Protein AF-A0A1K0JPW5-F1 (afdb_monomer_lite)

pLDDT: mean 89.85, std 9.69, range [41.88, 96.75]

Foldseek 3Di:
DDAAALVRLLVLLVVLLVPVLVVLVVFFDDPLNVLLVVLSVQLVVLSVDPRALVSLVSNLVSLVSNVVSSVPGPCNVVDDPVVVVVNVVSSCVSSVNSNSNNCVVVD

Sequence (107 aa):
MMTYTPEEARQVAADLLTFFPMMAQCVVTGAALDEFNAAAKAAQAECDLPATAESCGRIEQCLGLMANLFLDAPLLRRKPKEQVMVVLDCIERAGGACHAASLRSLH

Organism: Cupriavidus necator (NCBI:txid106590)

Structure (mmCIF, N/CA/C/O backbone):
data_AF-A0A1K0JPW5-F1
#
_entry.id   AF-A0A1K0JPW5-F1
#
loop_
_atom_site.group_PDB
_atom_site.id
_atom_site.type_symbol
_atom_site.label_atom_id
_atom_site.label_alt_id
_atom_site.label_comp_id
_atom_site.label_asym_id
_atom_site.label_entity_id
_atom_site.label_seq_id
_atom_site.pdbx_PDB_ins_code
_atom_site.Cartn_x
_atom_site.Cartn_y
_atom_site.Cartn_z
_atom_site.occupancy
_atom_site.B_iso_or_equiv
_atom_site.auth_seq_id
_atom_site.auth_comp_id
_atom_site.auth_asym_id
_atom_site.auth_atom_id
_atom_site.pdbx_PDB_model_num
ATOM 1 N N . MET A 1 1 ? 12.521 18.085 -8.406 1.00 51.62 1 MET A N 1
ATOM 2 C CA . MET A 1 1 ? 11.801 16.827 -8.115 1.00 51.62 1 MET A CA 1
ATOM 3 C C . MET A 1 1 ? 12.825 15.709 -8.059 1.00 51.62 1 MET A C 1
ATOM 5 O O . MET A 1 1 ? 13.636 15.633 -8.976 1.00 51.62 1 MET A O 1
ATOM 9 N N . MET A 1 2 ? 12.845 14.901 -6.993 1.00 58.00 2 MET A N 1
ATOM 10 C CA . MET A 1 2 ? 13.610 13.648 -7.019 1.00 58.00 2 MET A CA 1
ATOM 11 C C . MET A 1 2 ? 13.005 12.756 -8.105 1.00 58.00 2 MET A C 1
ATOM 13 O O . MET A 1 2 ? 11.784 12.646 -8.196 1.00 58.00 2 MET A O 1
ATOM 17 N N . THR A 1 3 ? 13.844 12.197 -8.972 1.00 78.75 3 THR A N 1
ATOM 18 C CA . THR A 1 3 ? 13.396 11.305 -10.043 1.00 78.75 3 THR A CA 1
ATOM 19 C C . THR A 1 3 ? 13.641 9.877 -9.590 1.00 78.75 3 THR A C 1
ATOM 21 O O . THR A 1 3 ? 14.790 9.482 -9.455 1.00 78.75 3 THR A O 1
ATOM 24 N N . TYR A 1 4 ? 12.571 9.128 -9.336 1.00 87.00 4 TYR A N 1
ATOM 25 C CA . TYR A 1 4 ? 12.656 7.710 -8.989 1.00 87.00 4 TYR A CA 1
ATOM 26 C C . TYR A 1 4 ? 12.685 6.862 -10.262 1.00 87.00 4 TYR A C 1
ATOM 28 O O . TYR A 1 4 ? 11.961 7.149 -11.226 1.00 87.00 4 TYR A O 1
ATOM 36 N N . THR A 1 5 ? 13.534 5.839 -10.309 1.00 92.00 5 THR A N 1
ATOM 37 C CA . THR A 1 5 ? 13.347 4.733 -11.260 1.00 92.00 5 THR A CA 1
ATOM 38 C C . THR A 1 5 ? 12.223 3.811 -10.772 1.00 92.00 5 THR A C 1
ATOM 40 O O . THR A 1 5 ? 11.890 3.830 -9.581 1.00 92.00 5 THR A O 1
ATOM 43 N N . PRO A 1 6 ? 11.622 2.988 -11.652 1.00 92.62 6 PRO A N 1
ATOM 44 C CA . PRO A 1 6 ? 10.674 1.964 -11.221 1.00 92.62 6 PRO A CA 1
ATOM 45 C C . PRO A 1 6 ? 11.239 1.045 -10.130 1.00 92.62 6 PRO A C 1
ATOM 47 O O . PRO A 1 6 ? 10.538 0.709 -9.179 1.00 92.62 6 PRO A O 1
ATOM 50 N N . GLU A 1 7 ? 12.515 0.668 -10.219 1.00 94.19 7 GLU A N 1
ATOM 51 C CA . GLU A 1 7 ? 13.179 -0.183 -9.230 1.00 94.19 7 GLU A CA 1
ATOM 52 C C . GLU A 1 7 ? 13.288 0.495 -7.864 1.00 94.19 7 GLU A C 1
ATOM 54 O O . GLU A 1 7 ? 12.978 -0.128 -6.848 1.00 94.19 7 GLU A O 1
ATOM 59 N N . GLU A 1 8 ? 13.693 1.768 -7.831 1.00 94.62 8 GLU A N 1
ATOM 60 C CA . GLU A 1 8 ? 13.791 2.544 -6.593 1.00 94.62 8 GLU A CA 1
ATOM 61 C C . GLU A 1 8 ? 12.412 2.740 -5.959 1.00 94.62 8 GLU A C 1
ATOM 63 O O . GLU A 1 8 ? 12.250 2.546 -4.756 1.00 94.62 8 GLU A O 1
ATOM 68 N N . ALA A 1 9 ? 11.402 3.078 -6.765 1.00 93.81 9 ALA A N 1
ATOM 69 C CA . ALA A 1 9 ? 10.034 3.247 -6.292 1.00 93.81 9 ALA A CA 1
ATOM 70 C C . ALA A 1 9 ? 9.459 1.946 -5.715 1.00 93.81 9 ALA A C 1
ATOM 72 O O . ALA A 1 9 ? 8.913 1.950 -4.610 1.00 93.81 9 ALA A O 1
ATOM 73 N N . ARG A 1 10 ? 9.645 0.821 -6.420 1.00 94.69 10 ARG A N 1
ATOM 74 C CA . ARG A 1 10 ? 9.234 -0.508 -5.951 1.00 94.69 10 ARG A CA 1
ATOM 75 C C . ARG A 1 10 ? 9.935 -0.883 -4.647 1.00 94.69 10 ARG A C 1
ATOM 77 O O . ARG A 1 10 ? 9.284 -1.423 -3.762 1.00 94.69 10 ARG A O 1
ATOM 84 N N . GLN A 1 11 ? 11.227 -0.578 -4.497 1.00 94.69 11 GLN A N 1
ATOM 85 C CA . GLN A 1 11 ? 11.948 -0.858 -3.253 1.00 94.69 11 GLN A CA 1
ATOM 86 C C . GLN A 1 11 ? 11.372 -0.062 -2.076 1.00 94.69 11 GLN A C 1
ATOM 88 O O . GLN A 1 11 ? 11.083 -0.643 -1.035 1.00 94.69 11 GLN A O 1
ATOM 93 N N . VAL A 1 12 ? 11.134 1.242 -2.254 1.00 94.06 12 VAL A N 1
ATOM 94 C CA . VAL A 1 12 ? 10.527 2.084 -1.208 1.00 94.06 12 VAL A CA 1
ATOM 95 C C . VAL A 1 12 ? 9.132 1.569 -0.828 1.00 94.06 12 VAL A C 1
ATOM 97 O O . VAL A 1 12 ? 8.784 1.543 0.354 1.00 94.06 12 VAL A O 1
ATOM 100 N N . ALA A 1 13 ? 8.337 1.130 -1.807 1.00 94.25 13 ALA A N 1
ATOM 101 C CA . ALA A 1 13 ? 7.027 0.540 -1.552 1.00 94.25 13 ALA A CA 1
ATOM 102 C C . ALA A 1 13 ? 7.114 -0.816 -0.834 1.00 94.25 13 ALA A C 1
ATOM 104 O O . ALA A 1 13 ? 6.370 -1.043 0.116 1.00 94.25 13 ALA A O 1
ATOM 105 N N . ALA A 1 14 ? 8.029 -1.700 -1.234 1.00 93.75 14 ALA A N 1
ATOM 106 C CA . ALA A 1 14 ? 8.240 -2.993 -0.583 1.00 93.75 14 ALA A CA 1
ATOM 107 C C . ALA A 1 14 ? 8.679 -2.833 0.885 1.00 93.75 14 ALA A C 1
ATOM 109 O O . ALA A 1 14 ? 8.171 -3.530 1.769 1.00 93.75 14 ALA A O 1
ATOM 110 N N . ASP A 1 15 ? 9.556 -1.864 1.162 1.00 92.31 15 ASP A N 1
ATOM 111 C CA . ASP A 1 15 ? 9.968 -1.532 2.526 1.00 92.31 15 ASP A CA 1
ATOM 112 C C . ASP A 1 15 ? 8.756 -1.090 3.362 1.00 92.31 15 ASP A C 1
ATOM 114 O O . ASP A 1 15 ? 8.553 -1.581 4.473 1.00 92.31 15 ASP A O 1
ATOM 118 N N . LEU A 1 16 ? 7.892 -0.226 2.814 1.00 92.62 16 LEU A N 1
ATOM 119 C CA . LEU A 1 16 ? 6.656 0.190 3.482 1.00 92.62 16 LEU A CA 1
ATOM 120 C C . LEU A 1 16 ? 5.714 -0.995 3.744 1.00 92.62 16 LEU A C 1
ATOM 122 O O . LEU A 1 16 ? 5.209 -1.139 4.859 1.00 92.62 16 LEU A O 1
ATOM 126 N N . LEU A 1 17 ? 5.481 -1.846 2.741 1.00 92.06 17 LEU A N 1
ATOM 127 C CA . LEU A 1 17 ? 4.560 -2.988 2.817 1.00 92.06 17 LEU A CA 1
ATOM 128 C C . LEU A 1 17 ? 4.997 -4.049 3.834 1.00 92.06 17 LEU A C 1
ATOM 130 O O . LEU A 1 17 ? 4.158 -4.802 4.324 1.00 92.06 17 LEU A O 1
ATOM 134 N N . THR A 1 18 ? 6.272 -4.063 4.220 1.00 88.12 18 THR A N 1
ATOM 135 C CA . THR A 1 18 ? 6.774 -4.947 5.279 1.00 88.12 18 THR A CA 1
ATOM 136 C C . THR A 1 18 ? 6.259 -4.538 6.667 1.00 88.12 18 THR A C 1
ATOM 138 O O . THR A 1 18 ? 5.996 -5.398 7.507 1.00 88.12 18 THR A O 1
ATOM 141 N N . PHE A 1 19 ? 6.075 -3.237 6.925 1.00 81.69 19 PHE A N 1
ATOM 142 C CA . PHE A 1 19 ? 5.760 -2.718 8.267 1.00 81.69 19 PHE A CA 1
ATOM 143 C C . PHE A 1 19 ? 4.354 -2.126 8.390 1.00 81.69 19 PHE A C 1
ATOM 145 O O . PHE A 1 19 ? 3.696 -2.267 9.425 1.00 81.69 19 PHE A O 1
ATOM 152 N N . PHE A 1 20 ? 3.874 -1.460 7.342 1.00 82.88 20 PHE A N 1
ATOM 153 C CA . PHE A 1 20 ? 2.633 -0.697 7.382 1.00 82.88 20 PHE A CA 1
ATOM 154 C C . PHE A 1 20 ? 1.387 -1.555 7.655 1.00 82.88 20 PHE A C 1
ATOM 156 O O . PHE A 1 20 ? 0.588 -1.151 8.505 1.00 82.88 20 PHE A O 1
ATOM 163 N N . PRO A 1 21 ? 1.217 -2.758 7.065 1.00 82.56 21 PRO A N 1
ATOM 164 C CA . PRO A 1 21 ? 0.053 -3.589 7.358 1.00 82.56 21 PRO A CA 1
ATOM 165 C C . PRO A 1 21 ? -0.081 -3.978 8.833 1.00 82.56 21 PRO A C 1
ATOM 167 O O . PRO A 1 21 ? -1.179 -3.919 9.385 1.00 82.56 21 PRO A O 1
ATOM 170 N N . MET A 1 22 ? 1.032 -4.288 9.505 1.00 83.19 22 MET A N 1
ATOM 171 C CA . MET A 1 22 ? 1.026 -4.602 10.939 1.00 83.19 22 MET A CA 1
ATOM 172 C C . MET A 1 22 ? 0.573 -3.404 11.782 1.00 83.19 22 MET A C 1
ATOM 174 O O . MET A 1 22 ? -0.184 -3.551 12.743 1.00 83.19 22 MET A O 1
ATOM 178 N N . MET A 1 23 ? 1.010 -2.197 11.414 1.00 80.44 23 MET A N 1
AT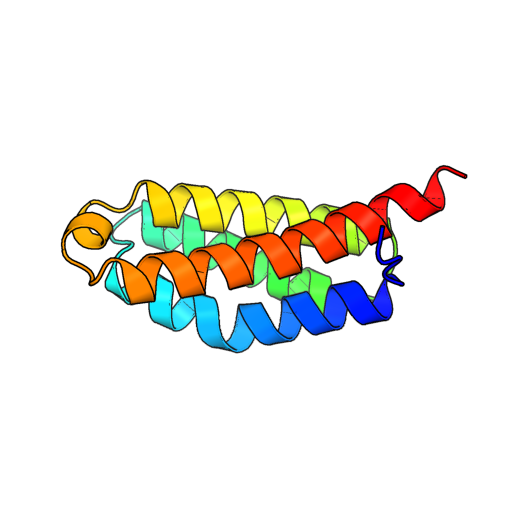OM 179 C CA . MET A 1 23 ? 0.600 -0.973 12.101 1.00 80.44 23 MET A CA 1
ATOM 180 C C . MET A 1 23 ? -0.868 -0.628 11.843 1.00 80.44 23 MET A C 1
ATOM 182 O O . MET A 1 23 ? -1.588 -0.257 12.773 1.00 80.44 23 MET A O 1
ATOM 186 N N . ALA A 1 24 ? -1.332 -0.771 10.603 1.00 82.62 24 ALA A N 1
ATOM 187 C CA . ALA A 1 24 ? -2.704 -0.466 10.220 1.00 82.62 24 ALA A CA 1
ATOM 188 C C . ALA A 1 24 ? -3.719 -1.407 10.884 1.00 82.62 24 ALA A C 1
ATOM 190 O O . ALA A 1 24 ? -4.773 -0.951 11.322 1.00 82.62 24 ALA A O 1
ATOM 191 N N . GLN A 1 25 ? -3.373 -2.682 11.082 1.00 84.06 25 GLN A N 1
ATOM 192 C CA . GLN A 1 25 ? -4.194 -3.653 11.823 1.00 84.06 25 GLN A CA 1
ATOM 193 C C . GLN A 1 25 ? -4.481 -3.240 13.277 1.00 84.06 25 GLN A C 1
ATOM 195 O O . GLN A 1 25 ? -5.443 -3.710 13.881 1.00 84.06 25 GLN A O 1
ATOM 200 N N . CYS A 1 26 ? -3.694 -2.322 13.848 1.00 86.19 26 CYS A N 1
ATOM 201 C CA . CYS A 1 26 ? -3.953 -1.778 15.180 1.00 86.19 26 CYS A CA 1
ATOM 202 C C . CYS A 1 26 ? -5.083 -0.734 15.214 1.00 86.19 26 CYS A C 1
ATOM 204 O O 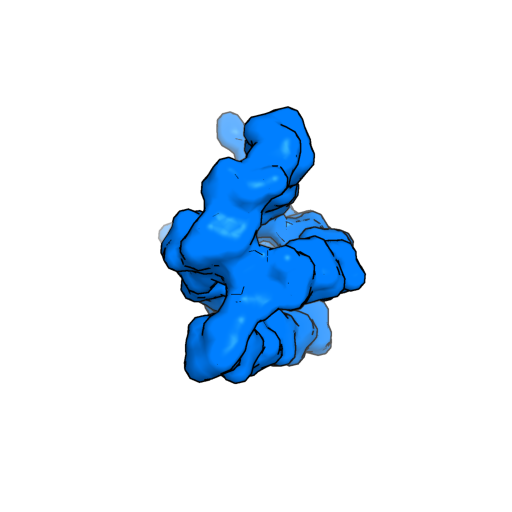. CYS A 1 26 ? -5.466 -0.306 16.310 1.00 86.19 26 CYS A O 1
ATOM 206 N N . VAL A 1 27 ? -5.543 -0.247 14.056 1.00 89.50 27 VAL A N 1
ATOM 207 C CA . VAL A 1 27 ? -6.563 0.810 13.959 1.00 89.50 27 VAL A CA 1
ATOM 208 C C . VAL A 1 27 ? -7.716 0.468 13.013 1.00 89.50 27 VAL A C 1
ATOM 210 O O . VAL A 1 27 ? -8.852 0.833 13.315 1.00 89.50 27 VAL A O 1
ATOM 213 N N . VAL A 1 28 ? -7.455 -0.250 11.919 1.00 91.12 28 VAL A N 1
ATOM 214 C CA . VAL A 1 28 ? -8.458 -0.696 10.942 1.00 91.12 28 VAL A CA 1
ATOM 215 C C . VAL A 1 28 ? -9.103 -1.996 11.433 1.00 91.12 28 VAL A C 1
ATOM 217 O O . VAL A 1 28 ? -8.408 -2.917 11.854 1.00 91.12 28 VAL A O 1
ATOM 220 N N . THR A 1 29 ? -10.436 -2.084 11.404 1.00 91.19 29 THR A N 1
ATOM 221 C CA . THR A 1 29 ? -11.189 -3.239 11.935 1.00 91.19 29 THR A CA 1
ATOM 222 C C . THR A 1 29 ? -12.390 -3.587 11.054 1.00 91.19 29 THR A C 1
ATOM 224 O O . THR A 1 29 ? -12.832 -2.764 10.252 1.00 91.19 29 THR A O 1
ATOM 227 N N . GLY A 1 30 ? -12.942 -4.794 11.221 1.00 91.75 30 GLY A N 1
ATOM 228 C CA . GLY A 1 30 ? -14.139 -5.239 10.499 1.00 91.75 30 GLY A CA 1
ATOM 229 C C . GLY A 1 30 ? -13.925 -5.321 8.984 1.00 91.75 30 GLY A C 1
ATOM 230 O O . GLY A 1 30 ? -12.829 -5.637 8.538 1.00 91.75 30 GLY A O 1
ATOM 231 N N . ALA A 1 31 ? -14.952 -4.991 8.197 1.00 91.44 31 ALA A N 1
ATOM 232 C CA . ALA A 1 31 ? -14.894 -5.062 6.731 1.00 91.44 31 ALA A CA 1
ATOM 233 C C . ALA A 1 31 ? -13.771 -4.199 6.120 1.00 91.44 31 ALA A C 1
ATOM 235 O O . ALA A 1 31 ? -13.112 -4.618 5.173 1.00 91.44 31 ALA A O 1
ATOM 236 N N . ALA A 1 32 ? -13.482 -3.036 6.715 1.00 91.75 32 ALA A N 1
ATOM 237 C CA . ALA A 1 32 ? -12.379 -2.181 6.279 1.00 91.75 32 ALA A CA 1
ATOM 238 C C . ALA A 1 32 ? -11.012 -2.871 6.430 1.00 91.75 32 ALA A C 1
ATOM 240 O O . ALA A 1 32 ? -10.093 -2.597 5.663 1.00 91.75 32 ALA A O 1
ATOM 241 N N . LEU A 1 33 ? -10.867 -3.776 7.407 1.00 92.88 33 LEU A N 1
ATOM 242 C CA . LEU A 1 33 ? -9.637 -4.545 7.582 1.00 92.88 33 LEU A CA 1
ATOM 243 C C . LEU A 1 33 ? -9.482 -5.604 6.484 1.00 92.88 33 LEU A C 1
ATOM 245 O O . LEU A 1 33 ? -8.370 -5.822 6.006 1.00 92.88 33 LEU A O 1
ATOM 249 N N . ASP A 1 34 ? -10.576 -6.231 6.058 1.00 94.88 34 ASP A N 1
ATOM 250 C CA . ASP A 1 34 ? -10.552 -7.194 4.955 1.00 94.88 34 ASP A CA 1
ATOM 251 C C . ASP A 1 34 ? -10.162 -6.509 3.637 1.00 94.88 34 ASP A C 1
ATOM 253 O O . ASP A 1 34 ? -9.277 -6.992 2.927 1.00 94.88 34 ASP A O 1
ATOM 257 N N . GLU A 1 35 ? -10.744 -5.339 3.355 1.00 95.69 35 GLU A N 1
ATOM 258 C CA . GLU A 1 35 ? -10.388 -4.510 2.196 1.00 95.69 35 GLU A CA 1
ATOM 259 C C . GLU A 1 35 ? -8.931 -4.037 2.256 1.00 95.69 35 GLU A C 1
ATOM 261 O O . GLU A 1 35 ? -8.198 -4.139 1.269 1.00 95.69 35 GLU A O 1
ATOM 266 N N . PHE A 1 36 ? -8.476 -3.593 3.430 1.00 95.38 36 PHE A N 1
ATOM 267 C CA . PHE A 1 36 ? -7.092 -3.179 3.637 1.00 95.38 36 PHE A CA 1
ATOM 268 C C . PHE A 1 36 ? -6.120 -4.333 3.363 1.00 95.38 36 PHE A C 1
ATOM 270 O O . PHE A 1 36 ? -5.135 -4.165 2.645 1.00 95.38 36 PHE A O 1
ATOM 277 N N . ASN A 1 37 ? -6.393 -5.523 3.907 1.00 93.88 37 ASN A N 1
ATOM 278 C CA . ASN A 1 37 ? -5.549 -6.700 3.708 1.00 93.88 37 ASN A CA 1
ATOM 279 C C . ASN A 1 37 ? -5.551 -7.159 2.242 1.00 93.88 37 ASN A C 1
ATOM 281 O O . ASN A 1 37 ? -4.516 -7.602 1.738 1.00 93.88 37 ASN A O 1
ATOM 285 N N . ALA A 1 38 ? -6.683 -7.041 1.543 1.00 95.56 38 ALA A N 1
ATOM 286 C CA . ALA A 1 38 ? -6.768 -7.335 0.117 1.00 95.56 38 ALA A CA 1
ATOM 287 C C . ALA A 1 38 ? -5.903 -6.368 -0.709 1.00 95.56 38 ALA A C 1
ATOM 289 O O . ALA A 1 38 ? -5.131 -6.821 -1.556 1.00 95.56 38 ALA A O 1
ATOM 290 N N . ALA A 1 39 ? -5.964 -5.064 -0.415 1.00 95.88 39 ALA A N 1
ATOM 291 C CA . ALA A 1 39 ? -5.121 -4.055 -1.053 1.00 95.88 39 ALA A CA 1
ATOM 292 C C . ALA A 1 39 ? -3.628 -4.275 -0.750 1.00 95.88 39 ALA A C 1
ATOM 294 O O . ALA A 1 39 ? -2.807 -4.237 -1.664 1.00 95.88 39 ALA A O 1
ATOM 295 N N . ALA A 1 40 ? -3.274 -4.602 0.498 1.00 95.19 40 ALA A N 1
ATOM 296 C CA . ALA A 1 40 ? -1.898 -4.923 0.883 1.00 95.19 40 ALA A CA 1
ATOM 297 C C . ALA A 1 40 ? -1.359 -6.147 0.125 1.00 95.19 40 ALA A C 1
ATOM 299 O O . ALA A 1 40 ? -0.232 -6.136 -0.367 1.00 95.19 40 ALA A O 1
ATOM 300 N N . LYS A 1 41 ? -2.179 -7.195 -0.021 1.00 95.06 41 LYS A N 1
ATOM 301 C CA . LYS A 1 41 ? -1.816 -8.397 -0.781 1.00 95.06 41 LYS A CA 1
ATOM 302 C C . LYS A 1 41 ? -1.645 -8.101 -2.272 1.00 95.06 41 LYS A C 1
ATOM 304 O O . LYS A 1 41 ? -0.725 -8.635 -2.885 1.00 95.06 41 LYS A O 1
ATOM 309 N N . ALA A 1 42 ? -2.512 -7.269 -2.849 1.00 95.94 42 ALA A N 1
ATOM 310 C CA . ALA A 1 42 ? -2.398 -6.845 -4.242 1.00 95.94 42 ALA A CA 1
ATOM 311 C C . ALA A 1 42 ? -1.120 -6.024 -4.473 1.00 95.94 42 ALA A C 1
ATOM 313 O O . ALA A 1 42 ? -0.360 -6.332 -5.386 1.00 95.94 42 ALA A O 1
ATOM 314 N N . ALA A 1 43 ? -0.831 -5.058 -3.596 1.00 95.56 43 ALA A N 1
ATOM 315 C CA . ALA A 1 43 ? 0.398 -4.270 -3.653 1.00 95.56 43 ALA A CA 1
ATOM 316 C C . ALA A 1 43 ? 1.651 -5.155 -3.556 1.00 95.56 43 ALA A C 1
ATOM 318 O O . ALA A 1 43 ? 2.595 -4.973 -4.319 1.00 95.56 43 ALA A O 1
ATOM 319 N N . GLN A 1 44 ? 1.645 -6.148 -2.660 1.00 94.75 44 GLN A N 1
ATOM 320 C CA . GLN A 1 44 ? 2.755 -7.093 -2.533 1.00 94.75 44 GLN A CA 1
ATOM 321 C C . GLN A 1 44 ? 2.944 -7.930 -3.803 1.00 94.75 44 GLN A C 1
ATOM 323 O O . GLN A 1 44 ? 4.071 -8.092 -4.257 1.00 94.75 44 GLN A O 1
ATOM 328 N N . ALA A 1 45 ? 1.854 -8.417 -4.402 1.00 95.50 45 ALA A N 1
ATOM 329 C CA . ALA A 1 45 ? 1.927 -9.171 -5.648 1.00 95.50 45 ALA A CA 1
ATOM 330 C C . ALA A 1 45 ? 2.502 -8.326 -6.798 1.00 95.50 45 ALA A C 1
ATOM 332 O O . ALA A 1 45 ? 3.306 -8.827 -7.577 1.00 95.50 45 ALA A O 1
ATOM 333 N N . GLU A 1 46 ? 2.146 -7.042 -6.882 1.00 95.62 46 GLU A N 1
ATOM 334 C CA . GLU A 1 46 ? 2.723 -6.113 -7.864 1.00 95.62 46 GLU A CA 1
ATOM 335 C C . GLU A 1 46 ? 4.213 -5.832 -7.591 1.00 95.62 46 GLU A C 1
ATOM 337 O O . GLU A 1 46 ? 5.001 -5.711 -8.528 1.00 95.62 46 GLU A O 1
ATOM 342 N N . CYS A 1 47 ? 4.642 -5.804 -6.323 1.00 92.69 47 CYS A N 1
ATOM 343 C CA . CYS A 1 47 ? 6.060 -5.716 -5.958 1.00 92.69 47 CYS A CA 1
ATOM 344 C C . CYS A 1 47 ? 6.879 -6.956 -6.358 1.00 92.69 47 CYS A C 1
ATOM 346 O O . CYS A 1 47 ? 8.100 -6.839 -6.503 1.00 92.69 47 CYS A O 1
ATOM 348 N N . ASP A 1 48 ? 6.245 -8.115 -6.540 1.00 92.50 48 ASP A N 1
ATOM 349 C CA . ASP A 1 48 ? 6.905 -9.347 -6.989 1.00 92.50 48 ASP A CA 1
ATOM 350 C C . ASP A 1 48 ? 7.051 -9.414 -8.525 1.00 92.50 48 ASP A C 1
ATOM 352 O O . ASP A 1 48 ? 7.791 -10.250 -9.052 1.00 92.50 48 ASP A O 1
ATOM 356 N N . LEU A 1 49 ? 6.375 -8.522 -9.258 1.00 91.62 49 LEU A N 1
ATOM 357 C CA . LEU A 1 49 ? 6.511 -8.375 -10.707 1.00 91.62 49 LEU A CA 1
ATOM 358 C C . LEU A 1 49 ? 7.740 -7.522 -11.075 1.00 91.62 49 LEU A C 1
ATOM 360 O O . LEU A 1 49 ? 8.269 -6.776 -10.244 1.00 91.62 49 LEU A O 1
ATOM 364 N N . PRO A 1 50 ? 8.204 -7.581 -12.341 1.00 93.44 50 PRO A N 1
ATOM 365 C CA . PRO A 1 50 ? 9.206 -6.649 -12.837 1.00 93.44 50 PRO A CA 1
ATOM 366 C C . PRO A 1 50 ? 8.810 -5.192 -12.567 1.00 93.44 50 PRO A C 1
ATOM 368 O O . PRO A 1 50 ? 7.656 -4.790 -12.750 1.00 93.44 50 PRO A O 1
ATOM 371 N N . ALA A 1 51 ? 9.786 -4.392 -12.142 1.00 92.44 51 ALA A N 1
ATOM 372 C CA . ALA A 1 51 ? 9.578 -2.976 -11.897 1.00 92.44 51 ALA A CA 1
ATOM 373 C C . ALA A 1 51 ? 9.354 -2.256 -13.233 1.00 92.44 51 ALA A C 1
ATOM 375 O O . ALA A 1 51 ? 10.247 -2.157 -14.070 1.00 92.44 51 ALA A O 1
ATOM 376 N N . THR A 1 52 ? 8.137 -1.773 -13.446 1.00 94.12 52 THR A N 1
ATOM 377 C CA . THR A 1 52 ? 7.729 -1.046 -14.648 1.00 94.12 52 THR A CA 1
ATOM 378 C C . THR A 1 52 ? 6.900 0.159 -14.235 1.00 94.12 52 THR A C 1
ATOM 380 O O . THR A 1 52 ? 6.389 0.220 -13.118 1.00 94.12 52 THR A O 1
ATOM 383 N N . ALA A 1 53 ? 6.726 1.119 -15.142 1.00 92.44 53 ALA A N 1
ATOM 384 C CA . ALA A 1 53 ? 5.844 2.253 -14.889 1.00 92.44 53 ALA A CA 1
ATOM 385 C C . ALA A 1 53 ? 4.404 1.807 -14.561 1.00 92.44 53 ALA A C 1
ATOM 387 O O . ALA A 1 53 ? 3.770 2.375 -13.673 1.00 92.44 53 ALA A O 1
ATOM 388 N N . GLU A 1 54 ? 3.915 0.753 -15.225 1.00 94.19 54 GLU A N 1
ATOM 389 C CA . GLU A 1 54 ? 2.583 0.194 -14.981 1.00 94.19 54 GLU A CA 1
ATOM 390 C C . GLU A 1 54 ? 2.471 -0.438 -13.589 1.00 94.19 54 GLU A C 1
ATOM 392 O O . GLU A 1 54 ? 1.553 -0.092 -12.843 1.00 94.19 54 GLU A O 1
ATOM 397 N N . SER A 1 55 ? 3.410 -1.312 -13.204 1.00 94.94 55 SER A N 1
ATOM 398 C CA . SER A 1 55 ? 3.392 -1.926 -11.867 1.00 94.94 55 SER A CA 1
ATOM 399 C C . SER A 1 55 ? 3.556 -0.877 -10.763 1.00 94.94 55 SER A C 1
ATOM 401 O O . SER A 1 55 ? 2.836 -0.928 -9.769 1.00 94.94 55 SER A O 1
ATOM 403 N N . CYS A 1 56 ? 4.383 0.158 -10.962 1.00 95.25 56 CYS A N 1
ATOM 404 C CA . CYS A 1 56 ? 4.449 1.302 -10.045 1.00 95.25 56 CYS A CA 1
ATOM 405 C C . CYS A 1 56 ? 3.107 2.045 -9.929 1.00 95.25 56 CYS A C 1
ATOM 407 O O . CYS A 1 56 ? 2.704 2.391 -8.821 1.00 95.25 56 CYS A O 1
ATOM 409 N N . GLY A 1 57 ? 2.388 2.257 -11.034 1.00 95.06 57 GLY A N 1
ATOM 410 C CA . GLY A 1 57 ? 1.058 2.873 -11.000 1.00 95.06 57 GLY A CA 1
ATOM 411 C C . GLY A 1 57 ? 0.036 2.041 -10.217 1.00 95.06 57 GLY A C 1
ATOM 412 O O . GLY A 1 57 ? -0.751 2.582 -9.446 1.00 95.06 57 GLY A O 1
ATOM 413 N N . ARG A 1 58 ? 0.072 0.712 -10.348 1.00 96.75 58 ARG A N 1
ATOM 414 C CA . ARG A 1 58 ? -0.818 -0.187 -9.590 1.00 96.75 58 ARG A CA 1
ATOM 415 C C . ARG A 1 58 ? -0.477 -0.241 -8.102 1.00 96.75 58 ARG A C 1
ATOM 417 O O . ARG A 1 58 ? -1.385 -0.257 -7.270 1.00 96.75 58 ARG A O 1
ATOM 424 N N . ILE A 1 59 ? 0.814 -0.229 -7.761 1.00 96.25 59 ILE A N 1
ATOM 425 C CA . ILE A 1 59 ? 1.278 -0.122 -6.372 1.00 96.25 59 ILE A CA 1
ATOM 426 C C . ILE A 1 59 ? 0.760 1.179 -5.750 1.00 96.25 59 ILE A C 1
ATOM 428 O O . ILE A 1 59 ? 0.203 1.145 -4.656 1.00 96.25 59 ILE A O 1
ATOM 432 N N . GLU A 1 60 ? 0.883 2.309 -6.452 1.00 96.19 60 GLU A N 1
ATOM 433 C CA . GLU A 1 60 ? 0.398 3.612 -5.980 1.00 96.19 60 GLU A CA 1
ATOM 434 C C . GLU A 1 60 ? -1.105 3.600 -5.676 1.00 96.19 60 GLU A C 1
ATOM 436 O O . GLU A 1 60 ? -1.508 4.003 -4.583 1.00 96.19 60 GLU A O 1
ATOM 441 N N . GLN A 1 61 ? -1.919 3.035 -6.570 1.00 96.31 61 GLN A N 1
ATOM 442 C CA . GLN A 1 61 ? -3.360 2.896 -6.351 1.00 96.31 61 GLN A CA 1
ATOM 443 C C . GLN A 1 61 ? -3.675 2.067 -5.101 1.00 96.31 61 GLN A C 1
ATOM 445 O O .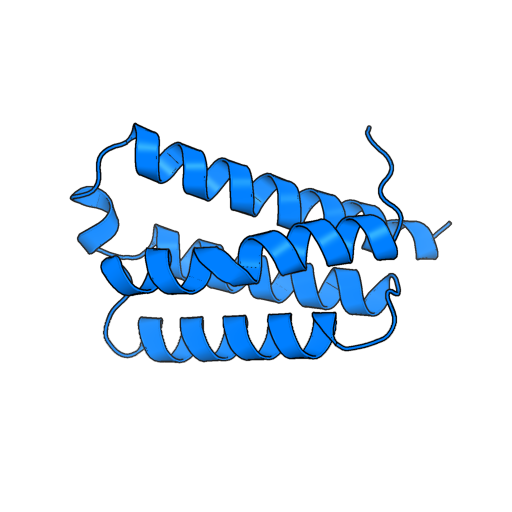 GLN A 1 61 ? -4.518 2.458 -4.290 1.00 96.31 61 GLN A O 1
ATOM 450 N N . CYS A 1 62 ? -2.983 0.940 -4.911 1.00 96.56 62 CYS A N 1
ATOM 451 C CA . CYS A 1 62 ? -3.177 0.099 -3.731 1.00 96.56 62 CYS A CA 1
ATOM 452 C C . CYS A 1 62 ? -2.774 0.833 -2.444 1.00 96.56 62 CYS A C 1
ATOM 454 O O . CYS A 1 62 ? -3.513 0.789 -1.459 1.00 96.56 62 CYS A O 1
ATOM 456 N N . LEU A 1 63 ? -1.648 1.554 -2.457 1.00 95.25 63 LEU A N 1
ATOM 457 C CA . LEU A 1 63 ? -1.214 2.378 -1.328 1.00 95.25 63 LEU A CA 1
ATOM 458 C C . LEU A 1 63 ? -2.229 3.484 -1.012 1.00 95.25 63 LEU A C 1
ATOM 460 O O . LEU A 1 63 ? -2.517 3.716 0.160 1.00 95.25 63 LEU A O 1
ATOM 464 N N . GLY A 1 64 ? -2.824 4.113 -2.029 1.00 95.06 64 GLY A N 1
ATOM 465 C CA . GLY A 1 64 ? -3.888 5.104 -1.858 1.00 95.06 64 GLY A CA 1
ATOM 466 C C . GLY A 1 64 ? -5.136 4.528 -1.183 1.00 95.06 64 GLY A C 1
ATOM 467 O O . GLY A 1 64 ? -5.668 5.126 -0.247 1.00 95.06 64 GLY A O 1
ATOM 468 N N . LEU A 1 65 ? -5.574 3.331 -1.589 1.00 95.25 65 LEU A N 1
ATOM 469 C CA . LEU A 1 65 ? -6.691 2.632 -0.941 1.00 95.25 65 LEU A CA 1
ATOM 470 C C . LEU A 1 65 ? -6.385 2.312 0.527 1.00 95.25 65 LEU A C 1
ATOM 472 O O . LEU A 1 65 ? -7.196 2.593 1.410 1.00 95.25 65 LEU A O 1
ATOM 476 N N . MET A 1 66 ? -5.194 1.776 0.801 1.00 95.12 66 MET A N 1
ATOM 477 C CA . MET A 1 66 ? -4.749 1.479 2.162 1.00 95.12 66 MET A CA 1
ATOM 478 C C . MET A 1 66 ? -4.680 2.745 3.030 1.00 95.12 66 MET A C 1
ATOM 480 O O . MET A 1 66 ? -5.082 2.711 4.194 1.00 95.12 66 MET A O 1
ATOM 484 N N . ALA A 1 67 ? -4.204 3.862 2.471 1.00 93.38 67 ALA A N 1
ATOM 485 C CA . ALA A 1 67 ? -4.127 5.151 3.155 1.00 93.38 67 ALA A CA 1
ATOM 486 C C . ALA A 1 67 ? -5.513 5.669 3.555 1.00 93.38 67 ALA A C 1
ATOM 488 O O . ALA A 1 67 ? -5.702 6.072 4.702 1.00 93.38 67 ALA A O 1
ATOM 489 N N . ASN A 1 68 ? -6.487 5.603 2.644 1.00 94.50 68 ASN A N 1
ATOM 490 C CA . ASN A 1 68 ? -7.863 6.026 2.912 1.00 94.50 68 ASN A CA 1
ATOM 491 C C . ASN A 1 68 ? -8.485 5.199 4.044 1.00 94.50 68 ASN A C 1
ATOM 493 O O . ASN A 1 68 ? -8.963 5.758 5.027 1.00 94.50 68 ASN A O 1
ATOM 497 N N . LEU A 1 69 ? -8.379 3.869 3.968 1.00 94.56 69 LEU A N 1
ATOM 498 C CA . LEU A 1 69 ? -8.902 2.970 5.004 1.00 94.56 69 LEU A CA 1
ATOM 499 C C . LEU A 1 69 ? -8.234 3.197 6.369 1.00 94.56 69 LEU A C 1
ATOM 501 O O . LEU A 1 69 ? -8.888 3.112 7.409 1.00 94.56 69 LEU A O 1
ATOM 505 N N . PHE A 1 70 ? -6.934 3.503 6.378 1.00 93.31 70 PHE A N 1
ATOM 506 C CA . PHE A 1 70 ? -6.207 3.856 7.595 1.00 93.31 70 PHE A CA 1
ATOM 507 C C . PHE A 1 70 ? -6.675 5.194 8.181 1.00 93.31 70 PHE A C 1
ATOM 509 O O . PHE A 1 70 ? -6.906 5.280 9.385 1.00 93.31 70 PHE A O 1
ATOM 516 N N . LEU A 1 71 ? -6.833 6.225 7.348 1.00 92.00 71 LEU A N 1
ATOM 517 C CA . LEU A 1 71 ? -7.270 7.563 7.758 1.00 92.00 71 LEU A CA 1
ATOM 518 C C . LEU A 1 71 ? -8.718 7.584 8.265 1.00 92.00 71 LEU A C 1
ATOM 520 O O . LEU A 1 71 ? -9.023 8.294 9.227 1.00 92.00 71 LEU A O 1
ATOM 524 N N . ASP A 1 72 ? -9.581 6.761 7.674 1.00 93.50 72 ASP A N 1
ATOM 525 C CA . ASP A 1 72 ? -10.982 6.610 8.070 1.00 93.50 72 ASP A CA 1
ATOM 526 C C . ASP A 1 72 ? -11.159 5.740 9.325 1.00 93.50 72 ASP A C 1
ATOM 528 O O . ASP A 1 72 ? -12.247 5.679 9.910 1.00 93.50 72 ASP A O 1
ATOM 532 N N . ALA A 1 73 ? -10.091 5.087 9.792 1.00 93.44 73 ALA A N 1
ATOM 533 C CA . ALA A 1 73 ? -10.145 4.185 10.927 1.00 93.44 73 ALA A CA 1
ATOM 534 C C . ALA A 1 73 ? -10.540 4.923 12.228 1.00 93.44 73 ALA A C 1
ATOM 536 O O . ALA A 1 73 ? -9.793 5.776 12.722 1.00 93.44 73 ALA A O 1
ATOM 537 N N . PRO A 1 74 ? -11.654 4.553 12.894 1.00 88.75 74 PRO A N 1
ATOM 538 C CA . PRO A 1 74 ? -12.121 5.249 14.099 1.00 88.75 74 PRO A CA 1
ATOM 539 C C . PRO A 1 74 ? -11.107 5.239 15.250 1.00 88.75 74 PRO A C 1
ATOM 541 O O . PRO A 1 74 ? -11.042 6.172 16.055 1.00 88.75 74 PRO A O 1
ATOM 544 N N . LEU A 1 75 ? -10.301 4.176 15.333 1.00 90.62 75 LEU A N 1
ATOM 545 C CA . LEU A 1 75 ? -9.282 4.000 16.365 1.00 90.62 75 LEU A CA 1
ATOM 546 C C . LEU A 1 75 ? -8.020 4.834 16.111 1.00 90.62 75 LEU A C 1
ATOM 548 O O . LEU A 1 75 ? -7.236 5.013 17.045 1.00 90.62 75 LEU A O 1
ATOM 552 N N . LEU A 1 76 ? -7.838 5.394 14.909 1.00 91.69 76 LEU A N 1
ATOM 553 C CA . LEU A 1 76 ? -6.700 6.259 14.593 1.00 91.69 76 LEU A CA 1
ATOM 554 C C . LEU A 1 76 ? -6.669 7.496 15.494 1.00 91.69 76 LEU A C 1
ATOM 556 O O . LEU A 1 76 ? -5.615 7.877 15.995 1.00 91.69 76 LEU A O 1
ATOM 560 N N . ARG A 1 77 ? -7.844 8.061 15.806 1.00 89.25 77 ARG A N 1
ATOM 561 C CA . ARG A 1 77 ? -7.995 9.229 16.695 1.00 89.25 77 ARG A CA 1
ATOM 562 C C . ARG A 1 77 ? -7.498 8.990 18.124 1.00 89.25 77 ARG A C 1
ATOM 564 O O . ARG A 1 77 ? -7.365 9.939 18.888 1.00 89.25 77 ARG A O 1
ATOM 571 N N . ARG A 1 78 ? -7.258 7.731 18.504 1.00 91.56 78 ARG A N 1
ATOM 572 C CA . ARG A 1 78 ? -6.727 7.341 19.817 1.00 91.56 78 ARG A CA 1
ATOM 573 C C . ARG A 1 78 ? -5.206 7.163 19.815 1.00 91.56 78 ARG A C 1
ATOM 575 O O . ARG A 1 78 ? -4.646 6.829 20.856 1.00 91.56 78 ARG A O 1
ATOM 582 N N . LYS A 1 79 ? -4.539 7.322 18.668 1.00 90.31 79 LYS A N 1
ATOM 583 C CA . LYS A 1 79 ? -3.086 7.176 18.540 1.00 90.31 79 LYS A CA 1
ATOM 584 C C . LYS A 1 79 ? -2.369 8.515 18.761 1.00 90.31 79 LYS A C 1
ATOM 586 O O . LYS A 1 79 ? -2.939 9.561 18.452 1.00 90.31 79 LYS A O 1
ATOM 591 N N . PRO A 1 80 ? -1.125 8.501 19.278 1.00 92.00 80 PRO A N 1
ATOM 592 C CA . PRO A 1 80 ? -0.291 9.697 19.350 1.00 92.00 80 PRO A CA 1
ATOM 593 C C . PRO A 1 80 ? -0.108 10.329 17.968 1.00 92.00 80 PRO 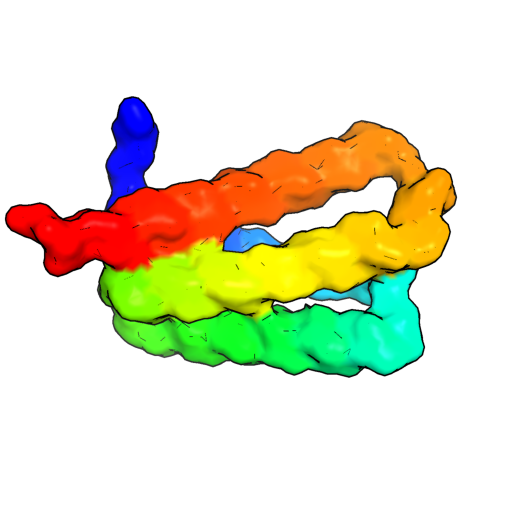A C 1
ATOM 595 O O . PRO A 1 80 ? 0.170 9.622 16.996 1.00 92.00 80 PRO A O 1
ATOM 598 N N . LYS A 1 81 ? -0.239 11.655 17.881 1.00 89.75 81 LYS A N 1
ATOM 599 C CA . LYS A 1 81 ? -0.203 12.387 16.607 1.00 89.75 81 LYS A CA 1
ATOM 600 C C . LYS A 1 81 ? 1.113 12.168 15.864 1.00 89.75 81 LYS A C 1
ATOM 602 O O . LYS A 1 81 ? 1.101 12.004 14.653 1.00 89.75 81 LYS A O 1
ATOM 607 N N . GLU A 1 82 ? 2.229 12.121 16.581 1.00 90.12 82 GLU A N 1
ATOM 608 C CA . GLU A 1 82 ? 3.564 11.920 16.018 1.00 90.12 82 GLU A CA 1
ATOM 609 C C . GLU A 1 82 ? 3.670 10.564 15.312 1.00 90.12 82 GLU A C 1
ATOM 611 O O . GLU A 1 82 ? 4.217 10.483 14.219 1.00 90.12 82 GLU A O 1
ATOM 616 N N . GLN A 1 83 ? 3.085 9.508 15.890 1.00 84.31 83 GLN A N 1
ATOM 617 C CA . GLN A 1 83 ? 3.063 8.182 15.264 1.00 84.31 83 GLN A CA 1
ATOM 618 C C . GLN A 1 83 ? 2.203 8.175 14.001 1.00 84.31 83 GLN A C 1
ATOM 620 O O . GLN A 1 83 ? 2.584 7.567 13.006 1.00 84.31 83 GLN A O 1
ATOM 625 N N . VAL A 1 84 ? 1.059 8.864 14.034 1.00 88.38 84 VAL A N 1
ATOM 626 C CA . VAL A 1 84 ? 0.191 9.002 12.858 1.00 88.38 84 VAL A CA 1
ATOM 627 C C . VAL A 1 84 ? 0.920 9.750 11.743 1.00 88.38 84 VAL A C 1
ATOM 629 O O . VAL A 1 84 ? 0.933 9.269 10.617 1.00 88.38 84 VAL A O 1
ATOM 632 N N . MET A 1 85 ? 1.579 10.869 12.055 1.00 89.75 85 MET A N 1
ATOM 633 C CA . MET A 1 85 ? 2.343 11.647 11.074 1.00 89.75 85 MET A CA 1
ATOM 634 C C . MET A 1 85 ? 3.465 10.828 10.437 1.00 89.75 85 MET A C 1
ATOM 636 O O . MET A 1 85 ? 3.566 10.814 9.221 1.00 89.75 85 MET A O 1
ATOM 640 N N . VAL A 1 86 ? 4.243 10.078 11.228 1.00 89.38 86 VAL A N 1
ATOM 641 C CA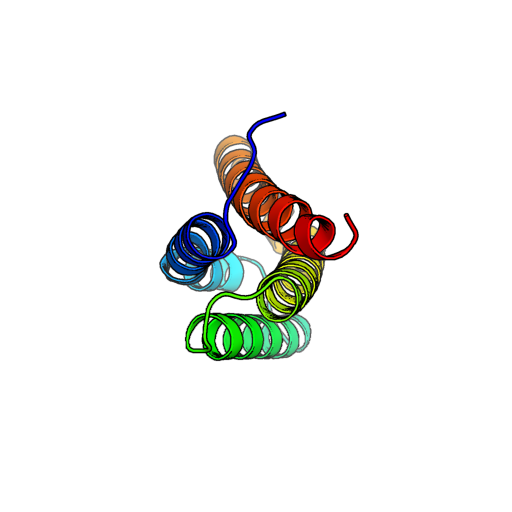 . VAL A 1 86 ? 5.313 9.219 10.687 1.00 89.38 86 VAL A CA 1
ATOM 642 C C . VAL A 1 86 ? 4.760 8.194 9.697 1.00 89.38 86 VAL A C 1
ATOM 644 O O . VAL A 1 86 ? 5.344 7.986 8.638 1.00 89.38 86 VAL A O 1
ATOM 647 N N . VAL A 1 87 ? 3.623 7.565 10.009 1.00 88.69 87 VAL A N 1
ATOM 648 C CA . VAL A 1 87 ? 2.986 6.611 9.090 1.00 88.69 87 VAL A CA 1
ATOM 649 C C . VAL A 1 87 ? 2.550 7.300 7.799 1.00 88.69 87 VAL A C 1
ATOM 651 O O . VAL A 1 87 ? 2.790 6.764 6.720 1.00 88.69 87 VAL A O 1
ATOM 654 N N . LEU A 1 88 ? 1.946 8.486 7.896 1.00 89.19 88 LEU A N 1
ATOM 655 C CA . LEU A 1 88 ? 1.513 9.247 6.725 1.00 89.19 88 LEU A CA 1
ATOM 656 C C . LEU A 1 88 ? 2.695 9.684 5.857 1.00 89.19 88 LEU A C 1
ATOM 658 O O . LEU A 1 88 ? 2.642 9.473 4.650 1.00 89.19 88 LEU A O 1
ATOM 662 N N . ASP A 1 89 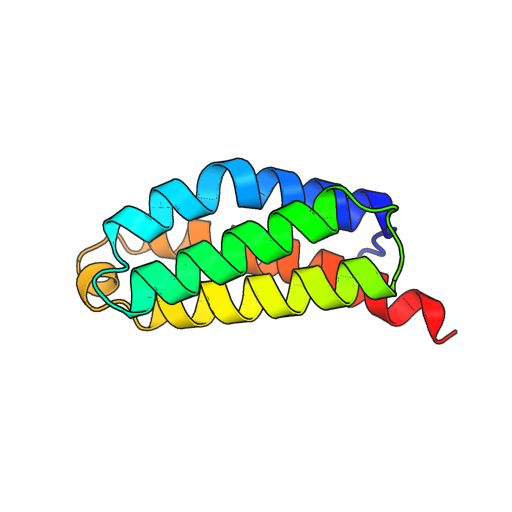? 3.782 10.172 6.456 1.00 91.00 89 ASP A N 1
ATOM 663 C CA . ASP A 1 89 ? 5.007 10.542 5.739 1.00 91.00 89 ASP A CA 1
ATOM 664 C C . ASP A 1 89 ? 5.595 9.334 4.988 1.00 91.00 89 ASP A C 1
ATOM 666 O O . ASP A 1 89 ? 6.055 9.443 3.848 1.00 91.00 89 ASP A O 1
ATOM 670 N N . CYS A 1 90 ? 5.564 8.150 5.608 1.00 91.38 90 CYS A N 1
ATOM 671 C CA . CYS A 1 90 ? 6.022 6.913 4.984 1.00 91.38 90 CYS A CA 1
ATOM 672 C C . CYS A 1 90 ? 5.148 6.502 3.786 1.00 91.38 90 CYS A C 1
ATOM 674 O O . CYS A 1 90 ? 5.690 6.119 2.746 1.00 91.38 90 CYS A O 1
ATOM 676 N N . ILE A 1 91 ? 3.820 6.604 3.907 1.00 91.69 91 ILE A N 1
ATOM 677 C CA . ILE A 1 91 ? 2.884 6.326 2.807 1.00 91.69 91 ILE A CA 1
ATOM 678 C C . ILE A 1 91 ? 3.068 7.339 1.677 1.00 91.69 91 ILE A C 1
ATOM 680 O O . ILE A 1 91 ? 3.193 6.936 0.522 1.00 91.69 91 ILE A O 1
ATOM 684 N N . GLU A 1 92 ? 3.127 8.634 1.994 1.00 92.19 92 GLU A N 1
ATOM 685 C CA . GLU A 1 92 ? 3.297 9.709 1.013 1.00 92.19 92 GLU A CA 1
ATOM 686 C C . GLU A 1 92 ? 4.610 9.546 0.244 1.00 92.19 92 GLU A C 1
ATOM 688 O O . GLU A 1 92 ? 4.635 9.667 -0.980 1.00 92.19 92 GLU A O 1
ATOM 693 N N . ARG A 1 93 ? 5.697 9.184 0.932 1.00 93.81 93 ARG A N 1
ATOM 694 C CA . ARG A 1 93 ? 6.987 8.919 0.289 1.00 93.81 93 ARG A CA 1
ATOM 695 C C . ARG A 1 93 ? 6.917 7.746 -0.690 1.00 93.81 93 ARG A C 1
ATOM 697 O O . ARG A 1 93 ? 7.439 7.859 -1.799 1.00 93.81 93 ARG A O 1
ATOM 704 N N . ALA A 1 94 ? 6.305 6.630 -0.297 1.00 94.25 94 ALA A N 1
ATOM 705 C CA . ALA A 1 94 ? 6.196 5.452 -1.158 1.00 94.25 94 ALA A CA 1
ATOM 706 C C . ALA A 1 94 ? 5.245 5.686 -2.340 1.00 94.25 94 ALA A C 1
ATOM 708 O O . ALA A 1 94 ? 5.602 5.397 -3.484 1.00 94.25 94 ALA A O 1
ATOM 709 N N . GLY A 1 95 ? 4.072 6.268 -2.076 1.00 93.88 95 GLY A N 1
ATOM 710 C CA . GLY A 1 95 ? 3.097 6.639 -3.097 1.00 93.88 95 GLY A CA 1
ATOM 711 C C . GLY A 1 95 ? 3.669 7.660 -4.077 1.00 93.88 95 GLY A C 1
ATOM 712 O O . GLY A 1 95 ? 3.602 7.456 -5.284 1.00 93.88 95 GLY A O 1
ATOM 713 N N . GLY A 1 96 ? 4.337 8.702 -3.577 1.00 93.69 96 GLY A N 1
ATOM 714 C CA . GLY A 1 96 ? 4.989 9.721 -4.398 1.00 93.69 96 GLY A CA 1
ATOM 715 C C . GLY A 1 96 ? 6.113 9.165 -5.275 1.00 93.69 96 GLY A C 1
ATOM 716 O O . GLY A 1 96 ? 6.225 9.549 -6.441 1.00 93.69 96 GLY A O 1
ATOM 717 N N . ALA A 1 97 ? 6.913 8.225 -4.760 1.00 94.25 97 ALA A N 1
ATOM 718 C CA . ALA A 1 97 ? 7.937 7.543 -5.550 1.00 94.25 97 ALA A CA 1
ATOM 719 C C . ALA A 1 97 ? 7.319 6.713 -6.688 1.00 94.25 97 ALA A C 1
ATOM 721 O O . ALA A 1 97 ? 7.747 6.826 -7.838 1.00 94.25 97 ALA A O 1
ATOM 722 N N . CYS A 1 98 ? 6.278 5.933 -6.383 1.00 94.25 98 CYS A N 1
ATOM 723 C CA . CYS A 1 98 ? 5.553 5.122 -7.362 1.00 94.25 98 CYS A CA 1
ATOM 724 C C . CYS A 1 98 ? 4.848 5.981 -8.417 1.00 94.25 98 CYS A C 1
ATOM 726 O O . CYS A 1 98 ? 4.964 5.704 -9.611 1.00 94.25 98 CYS A O 1
ATOM 728 N N . HIS A 1 99 ? 4.209 7.074 -7.999 1.00 94.62 99 HIS A N 1
ATOM 729 C CA . HIS A 1 99 ? 3.588 8.041 -8.894 1.00 94.62 99 HIS A CA 1
ATOM 730 C C . HIS A 1 99 ? 4.619 8.640 -9.860 1.00 94.62 99 HIS A C 1
ATOM 732 O O . HIS A 1 99 ? 4.446 8.574 -11.077 1.00 94.62 99 HIS A O 1
ATOM 738 N N . ALA A 1 100 ? 5.742 9.146 -9.341 1.00 91.81 100 ALA A N 1
ATOM 739 C CA . ALA A 1 100 ? 6.802 9.729 -10.159 1.00 91.81 100 ALA A CA 1
ATOM 740 C C . ALA A 1 100 ? 7.401 8.725 -11.162 1.00 91.81 100 ALA A C 1
ATOM 742 O O . ALA A 1 100 ? 7.666 9.088 -12.310 1.00 91.81 100 ALA A O 1
ATOM 743 N N . ALA A 1 101 ? 7.590 7.467 -10.753 1.00 92.00 101 ALA A N 1
ATOM 744 C CA . ALA A 1 101 ? 8.079 6.410 -11.633 1.00 92.00 101 ALA A CA 1
ATOM 745 C C . ALA A 1 101 ? 7.044 5.998 -12.697 1.00 92.00 101 ALA A C 1
ATOM 747 O O . ALA A 1 101 ? 7.426 5.708 -13.831 1.00 92.00 101 ALA A O 1
ATOM 748 N N . SER A 1 102 ? 5.746 6.028 -12.372 1.00 91.88 102 SER A N 1
ATOM 749 C CA . SER A 1 102 ? 4.664 5.683 -13.308 1.00 91.88 102 SER A CA 1
ATOM 750 C C . SER A 1 102 ? 4.513 6.686 -14.458 1.00 91.88 102 SER A C 1
ATOM 752 O O . SER A 1 102 ? 4.179 6.312 -15.578 1.00 91.88 102 SER A O 1
ATOM 754 N N . LEU A 1 103 ? 4.823 7.963 -14.217 1.00 86.94 103 LEU A N 1
ATOM 755 C CA . LEU A 1 103 ? 4.710 9.017 -15.229 1.00 86.94 103 LEU A CA 1
ATOM 756 C C . LEU A 1 103 ? 5.879 9.037 -16.226 1.00 86.94 103 LEU A C 1
ATOM 758 O O . LEU A 1 103 ? 5.768 9.646 -17.290 1.00 86.94 103 LEU A O 1
ATOM 762 N N . ARG A 1 104 ? 7.001 8.371 -15.921 1.00 70.38 104 ARG A N 1
ATOM 763 C CA . ARG A 1 104 ? 8.196 8.368 -16.783 1.00 70.38 104 ARG A CA 1
ATOM 764 C C . ARG A 1 104 ? 8.023 7.612 -18.101 1.00 70.38 104 ARG A C 1
ATOM 766 O O . ARG A 1 104 ? 8.820 7.842 -18.996 1.00 70.38 104 ARG A O 1
ATOM 773 N N . SER A 1 105 ? 7.016 6.751 -18.253 1.00 53.66 105 SER A N 1
ATOM 774 C CA . SER A 1 105 ? 6.751 6.059 -19.527 1.00 53.66 105 SER A CA 1
ATOM 775 C C . SER A 1 105 ? 5.946 6.887 -20.535 1.00 53.66 105 SER A C 1
ATOM 777 O O . SER A 1 105 ? 5.674 6.401 -21.629 1.00 53.66 105 SER A O 1
ATOM 779 N N . LEU A 1 106 ? 5.515 8.100 -20.166 1.00 49.25 106 LEU A N 1
ATOM 780 C CA . LEU A 1 106 ? 4.722 8.995 -21.020 1.00 49.25 106 LEU A CA 1
ATOM 781 C C . LEU A 1 106 ? 5.569 10.049 -21.763 1.00 49.25 106 LEU A C 1
ATOM 783 O O . LEU A 1 106 ? 5.003 10.873 -22.480 1.00 49.25 106 LEU A O 1
ATOM 787 N N . HIS A 1 107 ? 6.896 10.025 -21.604 1.00 41.88 107 HIS A N 1
ATOM 788 C CA . HIS A 1 107 ? 7.865 10.932 -22.232 1.00 41.88 107 HIS A CA 1
ATOM 789 C C . HIS A 1 107 ? 8.989 10.147 -22.910 1.00 41.88 107 HIS A C 1
ATOM 791 O O . HIS A 1 107 ? 9.508 10.662 -23.925 1.00 41.88 107 HIS A O 1
#

Secondary structure (DSSP, 8-state):
-----HHHHHHHHHHHHHHHHHHHTTT--THHHHHHHHHHHHHHHHHTS---HHHHHHHHHHHHHHHHHHHT-GGGGGS-HHHHHHHHHHHHHHHHHHHHHHHGGG-

Radius of gyration: 13.65 Å; chains: 1; bounding box: 29×26×42 Å